Protein AF-A0A915PAW0-F1 (afdb_monomer_lite)

InterPro domains:
  IPR015422 Pyridoxal phosphate-dependent transferase, small domain [G3DSA:3.90.1150.10] (1-79)
  IPR015424 Pyridoxal phosphate-dependent transferase [SSF53383] (1-77)
  IPR020581 Glycine cleavage system P protein [PTHR11773] (1-77)
  IPR049316 Glycine dehydrogenase, C-terminal domain [PF21478] (9-77)

Sequence (80 aa):
MGISGLKIASQMAILNANYMAKRLENAGYRVVYRDEQGLNAHEFIIDCKPFKHVGIEVDDIAKRLMDFGFHAPTMHWLDF

Foldseek 3Di:
DDPVVVVVVQVVLQVVQQVVVVVVVVVVWDWDDADPVRGDGSHTDTPPVVVVVVPDDPVNVQVVVVVVVDHRDDDDDDDD

Structure (mmCIF, N/CA/C/O backbone):
data_AF-A0A915PAW0-F1
#
_entry.id   AF-A0A915PAW0-F1
#
loop_
_atom_site.group_PDB
_atom_site.id
_atom_site.type_symbol
_atom_site.label_atom_id
_atom_site.label_alt_id
_atom_site.label_comp_id
_atom_site.label_asym_id
_atom_site.label_entity_id
_atom_site.label_seq_id
_atom_site.pdbx_PDB_ins_code
_atom_site.Cartn_x
_atom_site.Cartn_y
_atom_site.Cartn_z
_atom_site.occupancy
_atom_site.B_iso_or_equiv
_atom_site.auth_seq_id
_atom_site.auth_comp_id
_atom_site.auth_asym_id
_atom_site.auth_atom_id
_atom_site.pdbx_PDB_model_num
ATOM 1 N N . MET A 1 1 ? 11.663 -6.316 -21.858 1.00 64.31 1 MET A N 1
ATOM 2 C CA . MET A 1 1 ? 12.101 -5.003 -21.326 1.00 64.31 1 MET A CA 1
ATOM 3 C C . MET A 1 1 ? 13.624 -5.035 -21.232 1.00 64.31 1 MET A C 1
ATOM 5 O O . MET A 1 1 ? 14.133 -5.970 -20.637 1.00 64.31 1 MET A O 1
ATOM 9 N N . GLY A 1 2 ? 14.358 -4.127 -21.888 1.00 95.50 2 GLY A N 1
ATOM 10 C CA . GLY A 1 2 ? 15.833 -4.067 -21.793 1.00 95.50 2 GLY A CA 1
ATOM 11 C C . GLY A 1 2 ? 16.318 -3.382 -20.506 1.00 95.50 2 GLY A C 1
ATOM 12 O O . GLY A 1 2 ? 15.488 -2.979 -19.696 1.00 95.50 2 GLY A O 1
ATOM 13 N N . ILE A 1 3 ? 17.636 -3.179 -20.342 1.00 96.44 3 ILE A N 1
ATOM 14 C CA . ILE A 1 3 ? 18.255 -2.576 -19.132 1.00 96.44 3 ILE A CA 1
ATOM 15 C C . ILE A 1 3 ? 17.552 -1.278 -18.705 1.00 96.44 3 ILE A C 1
ATOM 17 O O . ILE A 1 3 ? 17.167 -1.125 -17.549 1.00 96.44 3 ILE A O 1
ATOM 21 N N . SER A 1 4 ? 17.333 -0.362 -19.654 1.00 96.56 4 SER A N 1
ATOM 22 C CA . SER A 1 4 ? 16.641 0.905 -19.388 1.00 96.56 4 SER A CA 1
ATOM 23 C C . SER A 1 4 ? 15.196 0.690 -18.917 1.00 96.56 4 SER A C 1
ATOM 25 O O . SER A 1 4 ? 14.763 1.284 -17.935 1.00 96.56 4 SER A O 1
ATOM 27 N N . GLY A 1 5 ? 14.466 -0.230 -19.556 1.00 98.25 5 GLY A N 1
ATOM 28 C CA . GLY A 1 5 ? 13.084 -0.540 -19.189 1.00 98.25 5 GLY A CA 1
ATOM 29 C C . GLY A 1 5 ? 12.963 -1.184 -17.808 1.00 98.25 5 GLY A C 1
ATOM 30 O O . GLY A 1 5 ? 12.064 -0.825 -17.056 1.00 98.25 5 GLY A O 1
ATOM 31 N N . LEU A 1 6 ? 13.883 -2.086 -17.452 1.00 98.25 6 LEU A N 1
ATOM 32 C CA . LEU A 1 6 ? 13.931 -2.688 -16.116 1.00 98.25 6 LEU A CA 1
ATOM 33 C C . LEU A 1 6 ? 14.216 -1.633 -15.042 1.00 98.25 6 LEU A C 1
ATOM 35 O O . LEU A 1 6 ? 13.540 -1.610 -14.018 1.00 98.25 6 LEU A O 1
ATOM 39 N N . LYS A 1 7 ? 15.149 -0.708 -15.303 1.00 98.00 7 LYS A N 1
ATOM 40 C CA . LYS A 1 7 ? 15.432 0.407 -14.391 1.00 98.00 7 LYS A CA 1
ATOM 41 C C . LYS A 1 7 ? 14.198 1.286 -14.173 1.00 98.00 7 LYS A C 1
ATOM 43 O O . LYS A 1 7 ? 13.851 1.564 -13.027 1.00 98.00 7 LYS A O 1
ATOM 48 N N . ILE A 1 8 ? 13.529 1.693 -15.253 1.00 98.38 8 ILE A N 1
ATOM 49 C CA . ILE A 1 8 ? 12.332 2.544 -15.180 1.00 98.38 8 ILE A CA 1
ATOM 50 C C . ILE A 1 8 ? 11.200 1.828 -14.438 1.00 98.38 8 ILE A C 1
ATOM 52 O O . ILE A 1 8 ? 10.540 2.444 -13.608 1.00 98.38 8 ILE A O 1
ATOM 56 N N . ALA A 1 9 ? 10.995 0.532 -14.684 1.00 98.44 9 ALA A N 1
ATOM 57 C CA . ALA A 1 9 ? 9.962 -0.242 -14.003 1.00 98.44 9 ALA A CA 1
ATOM 58 C C . ALA A 1 9 ? 10.163 -0.258 -12.482 1.00 98.44 9 ALA A C 1
ATOM 60 O O . ALA A 1 9 ? 9.227 0.038 -11.741 1.00 98.44 9 ALA A O 1
ATOM 61 N N . SER A 1 10 ? 11.390 -0.512 -12.018 1.00 98.19 10 SER A N 1
ATOM 62 C CA . SER A 1 10 ? 11.709 -0.485 -10.587 1.00 98.1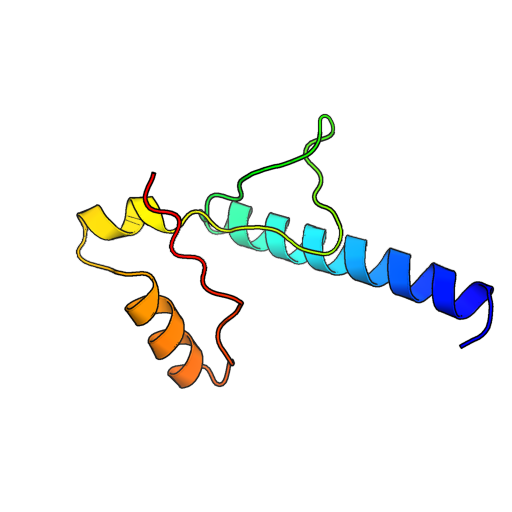9 10 SER A CA 1
ATOM 63 C C . SER A 1 10 ? 11.526 0.907 -9.979 1.00 98.19 10 SER A C 1
ATOM 65 O O . SER A 1 10 ? 10.975 1.036 -8.888 1.00 98.19 10 SER A O 1
ATOM 67 N N . GLN A 1 11 ? 11.935 1.962 -10.692 1.00 98.38 11 GLN A N 1
ATOM 68 C CA . GLN A 1 11 ? 11.733 3.343 -10.243 1.00 98.38 11 GLN A CA 1
ATOM 69 C C . GLN A 1 11 ? 10.244 3.690 -10.120 1.00 98.38 11 GLN A C 1
ATOM 71 O O . GLN A 1 11 ? 9.834 4.292 -9.129 1.00 98.38 11 GLN A O 1
ATOM 76 N N . MET A 1 12 ? 9.428 3.274 -11.092 1.00 98.69 12 MET A N 1
ATOM 77 C CA . MET A 1 12 ? 7.984 3.506 -11.075 1.00 98.69 12 MET A CA 1
ATOM 78 C C . MET A 1 12 ? 7.283 2.718 -9.968 1.00 98.69 12 MET A C 1
ATOM 80 O O . MET A 1 12 ? 6.379 3.256 -9.337 1.00 98.69 12 MET A O 1
ATOM 84 N N . ALA A 1 13 ? 7.710 1.484 -9.683 1.00 98.56 13 ALA A N 1
ATOM 85 C CA . ALA A 1 13 ? 7.161 0.700 -8.577 1.00 98.56 13 ALA A CA 1
ATOM 86 C C . ALA A 1 13 ? 7.360 1.412 -7.226 1.00 98.56 13 ALA A C 1
ATOM 88 O O . ALA A 1 13 ? 6.401 1.594 -6.476 1.00 98.56 13 ALA A O 1
ATOM 89 N N . ILE A 1 14 ? 8.578 1.897 -6.961 1.00 98.38 14 ILE A N 1
ATOM 90 C CA . ILE A 1 14 ? 8.898 2.642 -5.732 1.00 98.38 14 ILE A CA 1
ATOM 91 C C . ILE A 1 14 ? 8.128 3.969 -5.675 1.00 98.38 14 ILE A C 1
ATOM 93 O O . ILE A 1 14 ? 7.567 4.324 -4.635 1.00 98.38 14 ILE A O 1
ATOM 97 N N . LEU A 1 15 ? 8.058 4.704 -6.791 1.00 98.62 15 LEU A N 1
ATOM 98 C CA . LEU A 1 15 ? 7.327 5.970 -6.860 1.00 98.62 15 LEU A CA 1
ATOM 99 C C . LEU A 1 15 ? 5.832 5.780 -6.574 1.00 98.62 15 LEU A C 1
ATOM 101 O O . LEU A 1 15 ? 5.267 6.513 -5.764 1.00 98.62 15 LEU A O 1
ATOM 105 N N . ASN A 1 16 ? 5.200 4.794 -7.212 1.00 98.69 16 ASN A N 1
ATOM 106 C CA . ASN A 1 16 ? 3.773 4.525 -7.058 1.00 98.69 16 ASN A CA 1
ATOM 107 C C . ASN A 1 16 ? 3.426 4.136 -5.616 1.00 98.69 16 ASN A C 1
ATOM 109 O O . ASN A 1 16 ? 2.459 4.665 -5.062 1.00 98.69 16 ASN A O 1
ATOM 113 N N . ALA A 1 17 ? 4.238 3.276 -4.990 1.00 98.44 17 ALA A N 1
ATOM 114 C CA . ALA A 1 17 ? 4.056 2.887 -3.595 1.00 98.44 17 ALA A CA 1
ATOM 115 C C . ALA A 1 17 ? 4.119 4.103 -2.659 1.00 98.44 17 ALA A C 1
ATOM 117 O O . ALA A 1 17 ? 3.203 4.331 -1.869 1.00 98.44 17 ALA A O 1
ATOM 118 N N . ASN A 1 18 ? 5.145 4.946 -2.801 1.00 98.44 18 ASN A N 1
ATOM 119 C CA . ASN A 1 18 ? 5.300 6.133 -1.957 1.00 98.44 18 ASN A CA 1
ATOM 120 C C . ASN A 1 18 ? 4.233 7.202 -2.215 1.00 98.44 18 ASN A C 1
ATOM 122 O O . ASN A 1 18 ? 3.777 7.854 -1.274 1.00 98.44 18 ASN A O 1
ATOM 126 N N . TYR A 1 19 ? 3.788 7.360 -3.462 1.00 98.62 19 TYR A N 1
ATOM 127 C CA . TYR A 1 19 ? 2.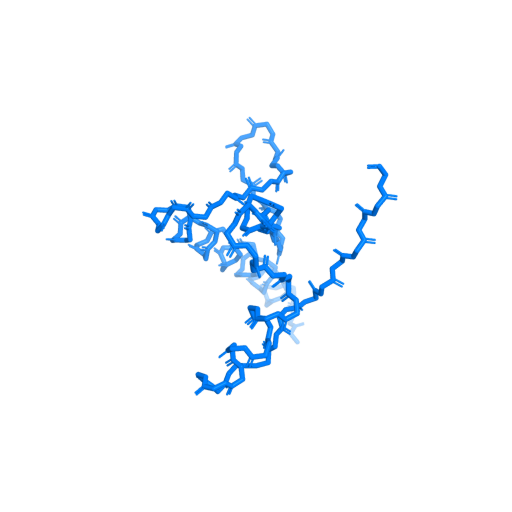677 8.246 -3.797 1.00 98.62 19 TYR A CA 1
ATOM 128 C C . TYR A 1 19 ? 1.383 7.811 -3.095 1.00 98.62 19 TYR A C 1
ATOM 130 O O . TYR A 1 19 ? 0.724 8.630 -2.446 1.00 98.62 19 TYR A O 1
ATOM 138 N N . MET A 1 20 ? 1.031 6.524 -3.179 1.00 98.50 20 MET A N 1
ATOM 139 C CA . MET A 1 20 ? -0.157 5.984 -2.514 1.00 98.50 20 MET A CA 1
ATOM 140 C C . MET A 1 20 ? -0.051 6.081 -0.991 1.00 98.50 20 MET A C 1
ATOM 142 O O . MET A 1 20 ? -0.991 6.568 -0.359 1.00 98.50 20 MET A O 1
ATOM 146 N N . ALA A 1 21 ? 1.095 5.701 -0.416 1.00 98.12 21 ALA A N 1
ATOM 147 C CA . ALA A 1 21 ? 1.356 5.818 1.015 1.00 98.12 21 ALA A CA 1
ATOM 148 C C . ALA A 1 21 ? 1.120 7.254 1.499 1.00 98.12 21 ALA A C 1
ATOM 150 O O . ALA A 1 21 ? 0.342 7.476 2.426 1.00 98.12 21 ALA A O 1
ATOM 151 N N . LYS A 1 22 ? 1.704 8.246 0.811 1.00 98.19 22 LYS A N 1
ATOM 152 C CA . LYS A 1 22 ? 1.566 9.653 1.197 1.00 98.19 22 LYS A CA 1
ATOM 153 C C . LYS A 1 22 ? 0.126 10.154 1.091 1.00 98.19 22 LYS A C 1
ATOM 155 O O . LYS A 1 22 ? -0.326 10.924 1.938 1.00 98.19 22 LYS A O 1
ATOM 160 N N . ARG A 1 23 ? -0.613 9.723 0.064 1.00 98.44 23 ARG A N 1
ATOM 161 C CA . ARG A 1 23 ? -2.033 10.073 -0.082 1.00 98.44 23 ARG A CA 1
ATOM 162 C C . ARG A 1 23 ? -2.893 9.504 1.040 1.00 98.44 23 ARG A C 1
ATOM 164 O O . ARG A 1 23 ? -3.787 10.203 1.509 1.00 98.44 23 ARG A O 1
ATOM 171 N N . LEU A 1 24 ? -2.634 8.269 1.454 1.00 97.56 24 LEU A N 1
ATOM 172 C CA . LEU A 1 24 ? -3.382 7.609 2.522 1.00 97.56 24 LEU A CA 1
ATOM 173 C C . LEU A 1 24 ? -3.030 8.181 3.898 1.00 97.56 24 LEU A C 1
ATOM 175 O O . LEU A 1 24 ? -3.932 8.407 4.699 1.00 97.56 24 LEU A O 1
ATOM 179 N N . GLU A 1 25 ? -1.766 8.528 4.140 1.00 96.81 25 GLU A N 1
ATOM 180 C CA . GLU A 1 25 ? -1.372 9.275 5.342 1.00 96.81 25 GLU A CA 1
ATOM 181 C C . GLU A 1 25 ? -2.110 10.602 5.468 1.00 96.81 25 GLU A C 1
ATOM 183 O O . GLU A 1 25 ? -2.652 10.911 6.526 1.00 96.81 25 GLU A O 1
ATOM 188 N N . ASN A 1 26 ? -2.185 11.371 4.379 1.00 97.75 26 ASN A N 1
ATOM 189 C CA . ASN A 1 26 ? -2.921 12.633 4.373 1.00 97.75 26 ASN A CA 1
ATOM 190 C C . ASN A 1 26 ? -4.430 12.431 4.619 1.00 97.75 26 ASN A C 1
ATOM 192 O O . ASN A 1 26 ? -5.100 13.358 5.067 1.00 97.75 26 ASN A O 1
ATOM 196 N N . ALA A 1 27 ? -4.963 11.238 4.336 1.00 96.69 27 ALA A N 1
ATOM 197 C CA . ALA A 1 27 ? -6.338 10.849 4.645 1.00 96.69 27 ALA A CA 1
ATOM 198 C C . ALA A 1 27 ? -6.510 10.285 6.073 1.00 96.69 27 ALA A C 1
ATOM 200 O O . ALA A 1 27 ? -7.620 9.911 6.444 1.00 96.69 27 ALA A O 1
ATOM 201 N N . GLY A 1 28 ? -5.439 10.230 6.872 1.00 95.50 28 GLY A N 1
ATOM 202 C CA . GLY A 1 28 ? -5.462 9.802 8.273 1.00 95.50 28 GLY A CA 1
ATOM 203 C C . GLY A 1 28 ? -5.091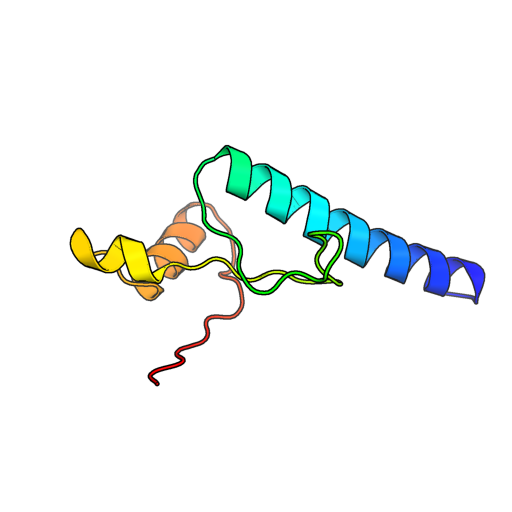 8.337 8.519 1.00 95.50 28 GLY A C 1
ATOM 204 O O . GLY A 1 28 ? -5.148 7.893 9.664 1.00 95.50 28 GLY A O 1
ATOM 205 N N . TYR A 1 29 ? -4.693 7.577 7.494 1.00 96.06 29 TYR A N 1
ATOM 206 C CA . TYR A 1 29 ? -4.224 6.201 7.678 1.00 96.06 29 TYR A CA 1
ATOM 207 C C . TYR A 1 29 ? -2.778 6.174 8.172 1.00 96.06 29 TYR A C 1
ATOM 209 O O . TYR A 1 29 ? -1.916 6.893 7.669 1.00 96.06 29 TYR A O 1
ATOM 217 N N . ARG A 1 30 ? -2.480 5.295 9.128 1.00 95.56 30 ARG A N 1
ATOM 218 C CA . ARG A 1 30 ? -1.118 5.126 9.636 1.00 95.56 30 ARG A CA 1
ATOM 219 C C . ARG A 1 30 ? -0.333 4.171 8.741 1.00 95.56 30 ARG A C 1
ATOM 221 O O . ARG A 1 30 ? -0.680 2.997 8.650 1.00 95.56 30 ARG A O 1
ATOM 228 N N . VAL A 1 31 ? 0.747 4.656 8.132 1.00 96.31 31 VAL A N 1
ATOM 229 C CA . VAL A 1 31 ? 1.717 3.818 7.410 1.00 96.31 31 VAL A CA 1
ATOM 230 C C . VAL A 1 31 ? 2.863 3.441 8.347 1.00 96.31 31 VAL A C 1
ATOM 232 O O . VAL A 1 31 ? 3.395 4.303 9.047 1.00 96.31 31 VAL A O 1
ATOM 235 N N . VAL A 1 32 ? 3.245 2.166 8.372 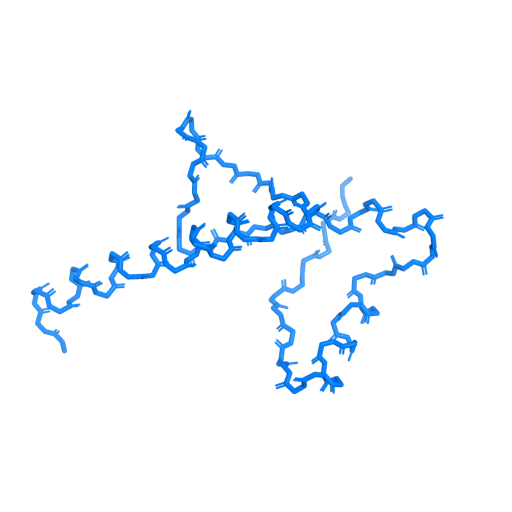1.00 94.75 32 VAL A N 1
ATOM 236 C CA . VAL A 1 32 ? 4.278 1.624 9.274 1.00 94.75 32 VAL A CA 1
ATOM 237 C C . VAL A 1 32 ? 5.487 1.079 8.509 1.00 94.75 32 VAL A C 1
ATOM 239 O O . VAL A 1 32 ? 5.395 0.822 7.315 1.00 94.75 32 VAL A O 1
ATOM 242 N N . TYR A 1 33 ? 6.608 0.904 9.222 1.00 93.06 33 TYR A N 1
ATOM 243 C CA . TYR A 1 33 ? 7.883 0.362 8.719 1.00 93.06 33 TYR A CA 1
ATOM 244 C C . TYR A 1 33 ? 8.493 1.149 7.552 1.00 93.06 33 TYR A C 1
ATOM 246 O O . TYR A 1 33 ? 8.534 0.692 6.414 1.00 93.06 33 TYR A O 1
ATOM 254 N N . ARG A 1 34 ? 9.005 2.340 7.863 1.00 94.12 34 ARG A N 1
ATOM 255 C CA . ARG A 1 34 ? 9.735 3.187 6.912 1.00 94.12 34 ARG A CA 1
ATOM 256 C C . ARG A 1 34 ? 11.236 3.083 7.124 1.00 94.12 34 ARG A C 1
ATOM 258 O O . ARG A 1 34 ? 11.682 2.713 8.211 1.00 94.12 34 ARG A O 1
ATOM 265 N N . ASP A 1 35 ? 11.990 3.443 6.095 1.00 94.50 35 ASP A N 1
ATOM 266 C CA . ASP A 1 35 ? 13.426 3.663 6.233 1.00 94.50 35 ASP A CA 1
ATOM 267 C C . ASP A 1 35 ? 13.738 4.946 7.034 1.00 94.50 35 ASP A C 1
ATOM 269 O O . ASP A 1 35 ? 12.849 5.691 7.459 1.00 94.50 35 ASP A O 1
ATOM 273 N N . GLU A 1 36 ? 15.028 5.219 7.230 1.00 96.12 36 GLU A N 1
ATOM 274 C CA . GLU A 1 36 ? 15.523 6.399 7.955 1.00 96.12 36 GLU A CA 1
ATOM 275 C C . GLU A 1 36 ? 15.160 7.734 7.279 1.00 96.12 36 GLU A C 1
ATOM 277 O O . GLU A 1 36 ? 15.159 8.780 7.926 1.00 96.12 36 GLU A O 1
ATOM 282 N N . GLN A 1 37 ? 14.835 7.711 5.984 1.00 94.50 37 GLN A N 1
ATOM 283 C CA . GLN A 1 37 ? 14.419 8.879 5.204 1.00 94.50 37 GLN A CA 1
ATOM 284 C C . GLN A 1 37 ? 12.892 9.043 5.177 1.00 94.50 37 GLN A C 1
ATOM 286 O O . GLN A 1 37 ? 12.378 10.000 4.591 1.00 94.50 37 GLN A O 1
ATOM 291 N N . GLY A 1 38 ? 12.155 8.137 5.824 1.00 95.12 38 GLY A N 1
ATOM 292 C CA . GLY A 1 38 ? 10.701 8.141 5.855 1.00 95.12 38 GLY A CA 1
ATOM 293 C C . GLY A 1 38 ? 10.061 7.667 4.549 1.00 95.12 38 GLY A C 1
ATOM 294 O O . GLY A 1 38 ? 8.888 7.978 4.321 1.00 95.12 38 GLY A O 1
ATOM 295 N N . LEU A 1 39 ? 10.789 6.944 3.700 1.00 96.94 39 LEU A N 1
ATOM 296 C CA . LEU A 1 39 ? 10.296 6.372 2.451 1.00 96.94 39 LEU A CA 1
ATOM 297 C C . LEU A 1 39 ? 10.022 4.870 2.594 1.00 96.94 39 LEU A C 1
ATOM 299 O O . LEU A 1 39 ? 10.461 4.197 3.528 1.00 96.94 39 LEU A O 1
ATOM 303 N N . ASN A 1 40 ? 9.239 4.362 1.647 1.00 97.44 40 ASN A N 1
ATOM 304 C CA . ASN A 1 40 ? 8.915 2.952 1.490 1.00 97.44 40 ASN A CA 1
ATOM 305 C C . ASN A 1 40 ? 9.628 2.397 0.248 1.00 97.44 40 ASN A C 1
ATOM 307 O O . ASN A 1 40 ? 10.036 3.153 -0.638 1.00 97.44 40 ASN A O 1
ATOM 311 N N . ALA A 1 41 ? 9.735 1.074 0.152 1.00 96.88 41 ALA A N 1
ATOM 312 C CA . ALA A 1 41 ? 10.242 0.410 -1.044 1.00 96.88 41 ALA A CA 1
ATOM 313 C C . ALA A 1 41 ? 9.152 0.353 -2.141 1.00 96.88 41 ALA A C 1
ATOM 315 O O . ALA A 1 41 ? 8.534 1.359 -2.478 1.00 96.88 41 ALA A O 1
ATOM 316 N N . HIS A 1 42 ? 8.920 -0.821 -2.730 1.00 97.75 42 HIS A N 1
ATOM 317 C CA . HIS A 1 42 ? 7.899 -1.036 -3.765 1.00 97.75 42 HIS A CA 1
ATOM 318 C C . HIS A 1 42 ? 6.511 -1.379 -3.193 1.00 97.75 42 HIS A C 1
ATOM 320 O O . HIS A 1 42 ? 5.575 -1.619 -3.951 1.00 97.75 42 HIS A O 1
ATOM 326 N N . GLU A 1 43 ? 6.376 -1.379 -1.869 1.00 97.81 43 GLU A N 1
ATOM 327 C CA . GLU A 1 43 ? 5.142 -1.616 -1.123 1.00 97.81 43 GLU A CA 1
ATOM 328 C C . GLU A 1 43 ? 5.177 -0.840 0.201 1.00 97.81 43 GLU A C 1
ATOM 330 O O . GLU A 1 43 ? 6.221 -0.312 0.587 1.00 97.81 43 GLU A O 1
ATOM 335 N N . PHE A 1 44 ? 4.036 -0.755 0.883 1.00 97.50 44 PHE A N 1
ATOM 336 C CA . PHE A 1 44 ? 3.895 -0.141 2.203 1.00 97.50 44 PHE A CA 1
ATOM 337 C C . PHE A 1 44 ? 2.767 -0.833 2.977 1.00 97.50 44 PHE A C 1
ATOM 339 O O . PHE A 1 44 ? 1.886 -1.452 2.379 1.00 97.50 44 PHE A O 1
ATOM 346 N N . ILE A 1 45 ? 2.773 -0.701 4.304 1.00 96.56 45 ILE A N 1
ATOM 347 C CA . ILE A 1 45 ? 1.800 -1.359 5.184 1.00 96.56 45 ILE A CA 1
ATOM 348 C C . ILE A 1 45 ? 0.944 -0.305 5.885 1.00 96.56 45 ILE A C 1
ATOM 350 O O . ILE A 1 45 ? 1.472 0.651 6.455 1.00 96.56 45 ILE A O 1
ATOM 354 N N . ILE A 1 46 ? -0.376 -0.503 5.864 1.00 95.81 46 ILE A N 1
ATOM 355 C CA . ILE A 1 46 ? -1.341 0.296 6.627 1.00 95.81 46 ILE A CA 1
ATOM 356 C C . ILE A 1 46 ? -1.639 -0.420 7.944 1.00 95.81 46 ILE A C 1
ATOM 358 O 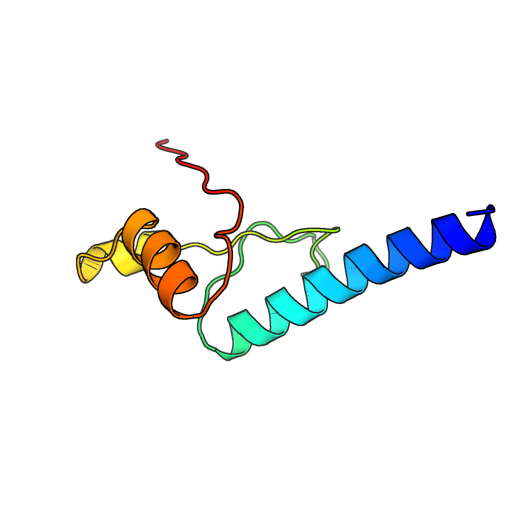O . ILE A 1 46 ? -2.043 -1.582 7.950 1.00 95.81 46 ILE A O 1
ATOM 362 N N . ASP A 1 47 ? -1.468 0.282 9.060 1.00 94.81 47 ASP A N 1
ATOM 363 C CA . ASP A 1 47 ? -1.841 -0.215 10.380 1.00 94.81 47 ASP A CA 1
ATOM 364 C C . ASP A 1 47 ? -3.349 -0.053 10.600 1.00 94.81 47 ASP A C 1
ATOM 366 O O . ASP A 1 47 ? -3.843 1.028 10.929 1.00 94.81 47 ASP A O 1
ATOM 370 N N . CYS A 1 48 ? -4.078 -1.151 10.408 1.00 93.75 48 CYS A N 1
ATOM 371 C CA . CYS A 1 48 ? -5.517 -1.224 10.639 1.00 93.75 48 CYS A CA 1
ATOM 372 C C . CYS A 1 48 ? -5.885 -1.581 12.091 1.00 93.75 48 CYS A C 1
ATOM 374 O O . CYS A 1 48 ? -7.071 -1.559 12.424 1.00 93.75 48 CYS A O 1
ATOM 376 N N . LYS A 1 49 ? -4.914 -1.887 12.973 1.00 91.38 49 LYS A N 1
ATOM 377 C CA . LYS A 1 49 ? -5.188 -2.268 14.373 1.00 91.38 49 LYS A CA 1
ATOM 378 C C . LYS A 1 49 ? -6.018 -1.228 15.131 1.00 91.38 49 LYS A C 1
ATOM 380 O O . LYS A 1 49 ? -6.897 -1.648 15.885 1.00 91.38 49 LYS A O 1
ATOM 385 N N . PRO A 1 50 ? -5.820 0.095 14.935 1.00 92.75 50 PRO A N 1
ATOM 386 C CA . PRO A 1 50 ? -6.644 1.090 15.595 1.00 92.75 50 PRO A CA 1
ATOM 387 C C . PRO A 1 50 ? -8.132 0.886 15.335 1.00 92.75 50 PRO A C 1
ATOM 389 O O . PRO A 1 50 ? -8.895 1.039 16.269 1.00 92.75 50 PRO A O 1
ATOM 392 N N . PHE A 1 51 ? -8.577 0.468 14.147 1.00 93.62 51 PHE A N 1
ATOM 393 C CA . PHE A 1 51 ? -10.010 0.374 13.824 1.00 93.62 51 PHE A CA 1
ATOM 394 C C . PHE A 1 51 ? -10.788 -0.661 14.654 1.00 93.62 51 PHE A C 1
ATOM 396 O O . PHE A 1 51 ? -12.003 -0.519 14.812 1.00 93.62 51 PHE A O 1
ATOM 403 N N . LYS A 1 52 ? -10.102 -1.611 15.301 1.00 92.12 52 LYS A N 1
ATOM 404 C CA . LYS A 1 52 ? -10.742 -2.583 16.199 1.00 92.12 52 LYS A CA 1
ATOM 405 C C . LYS A 1 52 ? -11.502 -1.929 17.359 1.00 92.12 52 LYS A C 1
ATOM 407 O O . LYS A 1 52 ? -12.497 -2.484 17.811 1.00 92.12 52 LYS A O 1
ATOM 412 N N . HIS A 1 53 ? -11.100 -0.736 17.817 1.00 94.25 53 HIS A N 1
ATOM 413 C CA . HIS A 1 53 ? -11.795 -0.034 18.913 1.00 94.25 53 HIS A CA 1
ATOM 414 C C . HIS A 1 53 ? -13.242 0.366 18.578 1.00 94.25 53 HIS A C 1
ATOM 416 O O . HIS A 1 53 ? -14.049 0.534 19.488 1.00 94.25 53 HIS A O 1
ATOM 422 N N . VAL A 1 54 ? -13.569 0.503 17.288 1.00 96.06 54 VAL A N 1
ATOM 423 C CA . VAL A 1 54 ? -14.936 0.744 16.793 1.00 96.06 54 VAL A CA 1
ATOM 424 C C . VAL A 1 54 ? -15.568 -0.515 16.194 1.00 96.06 54 VAL A C 1
ATOM 426 O O . VAL A 1 54 ? -16.593 -0.426 15.525 1.00 96.06 54 VAL A O 1
ATOM 429 N N . GLY A 1 55 ? -14.968 -1.686 16.428 1.00 95.62 55 GLY A N 1
ATOM 430 C CA . GLY A 1 55 ? -15.480 -2.976 15.967 1.00 95.62 55 GLY A CA 1
ATOM 431 C C . GLY A 1 55 ? -15.254 -3.268 14.483 1.00 95.62 55 GLY A C 1
ATOM 432 O O . GLY A 1 55 ? -15.967 -4.101 13.939 1.00 95.62 55 GLY A O 1
ATOM 433 N N . ILE A 1 56 ? -14.304 -2.589 13.828 1.00 95.50 56 ILE A N 1
ATOM 434 C CA . ILE A 1 56 ? -13.937 -2.859 12.430 1.00 95.50 56 ILE A CA 1
ATOM 435 C C . ILE A 1 56 ? -12.691 -3.746 12.398 1.00 95.50 56 ILE A C 1
ATOM 437 O O . ILE A 1 56 ? -11.636 -3.369 12.920 1.00 95.50 56 ILE A O 1
ATOM 441 N N . GLU A 1 57 ? -12.803 -4.895 11.739 1.00 93.50 57 GLU A N 1
ATOM 442 C CA . GLU A 1 57 ? -11.704 -5.824 11.486 1.00 93.50 57 GLU A CA 1
ATOM 443 C C . GLU A 1 57 ? -11.121 -5.638 10.071 1.00 93.50 57 GLU A C 1
ATOM 445 O O . GLU A 1 57 ? -11.727 -5.032 9.184 1.00 93.50 57 GLU A O 1
ATOM 450 N N . VAL A 1 58 ? -9.914 -6.167 9.834 1.00 93.00 58 VAL A N 1
ATOM 451 C CA . VAL A 1 58 ? -9.233 -6.057 8.525 1.00 93.00 58 VAL A CA 1
ATOM 452 C C . VAL A 1 58 ? -10.073 -6.688 7.405 1.00 93.00 58 VAL A C 1
ATOM 454 O O . VAL A 1 58 ? -10.164 -6.134 6.308 1.00 93.00 58 VAL A O 1
ATOM 457 N N . ASP A 1 59 ? -10.758 -7.790 7.712 1.00 93.81 59 ASP A N 1
ATOM 458 C CA . ASP A 1 59 ? -11.669 -8.481 6.798 1.00 93.81 59 ASP A CA 1
ATOM 459 C C . ASP A 1 59 ? -12.854 -7.610 6.360 1.00 93.81 59 ASP A C 1
ATOM 461 O O . ASP A 1 59 ? -13.309 -7.729 5.220 1.00 93.81 59 ASP A O 1
ATOM 465 N N . ASP A 1 60 ? -13.352 -6.724 7.228 1.00 95.69 60 ASP A N 1
ATOM 466 C CA . ASP A 1 60 ? -14.449 -5.813 6.888 1.00 95.69 60 ASP A CA 1
ATOM 467 C C . ASP A 1 60 ? -13.986 -4.782 5.859 1.00 95.69 60 ASP A C 1
ATOM 469 O O . ASP A 1 60 ? -14.680 -4.519 4.876 1.00 95.69 60 ASP A O 1
ATOM 473 N N . ILE A 1 61 ? -12.774 -4.245 6.037 1.00 94.81 61 ILE A N 1
ATOM 474 C CA . ILE A 1 61 ? -12.152 -3.309 5.093 1.00 94.81 61 ILE A CA 1
ATOM 475 C C . ILE A 1 61 ? -11.932 -4.001 3.742 1.00 94.81 61 ILE A C 1
ATOM 477 O O . ILE A 1 61 ? -12.270 -3.443 2.696 1.00 94.81 61 ILE A O 1
ATOM 481 N N . ALA A 1 62 ? -11.415 -5.230 3.752 1.00 95.56 62 ALA A N 1
ATOM 482 C CA . ALA A 1 62 ? -11.166 -6.000 2.538 1.00 95.56 62 ALA A CA 1
ATOM 483 C C . ALA A 1 62 ? -12.447 -6.335 1.770 1.00 95.56 62 ALA A C 1
ATOM 485 O O . ALA A 1 62 ? -12.495 -6.157 0.552 1.00 95.56 62 ALA A O 1
ATOM 486 N N . LYS A 1 63 ? -13.505 -6.763 2.466 1.00 96.19 63 LYS A N 1
ATOM 487 C CA . LYS A 1 63 ? -14.818 -6.992 1.848 1.00 96.19 63 LYS A CA 1
ATOM 488 C C . LYS A 1 63 ? -15.414 -5.688 1.333 1.00 96.19 63 LYS A C 1
ATOM 490 O O . LYS A 1 63 ? -15.929 -5.660 0.221 1.00 96.19 63 LYS A O 1
ATOM 495 N N . ARG A 1 64 ? -15.273 -4.588 2.079 1.00 97.56 64 ARG A N 1
ATOM 496 C CA . ARG A 1 64 ? -15.790 -3.287 1.651 1.00 97.56 64 ARG A CA 1
ATOM 497 C C . ARG A 1 64 ?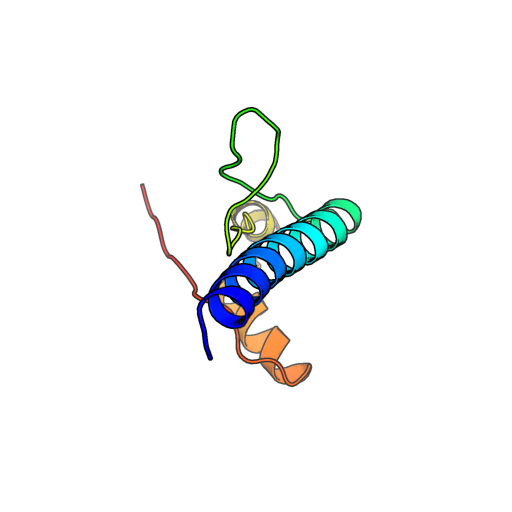 -15.096 -2.776 0.391 1.00 97.56 64 ARG A C 1
ATOM 499 O O . ARG A 1 64 ? -15.765 -2.179 -0.443 1.00 97.56 64 ARG A O 1
ATOM 506 N N . LEU A 1 65 ? -13.802 -3.039 0.201 1.00 97.69 65 LEU A N 1
ATOM 507 C CA . LEU A 1 65 ? -13.096 -2.711 -1.047 1.00 97.69 65 LEU A CA 1
ATOM 508 C C . LEU A 1 65 ? -13.716 -3.391 -2.278 1.00 97.69 65 LEU A C 1
ATOM 510 O O . LEU A 1 65 ? -13.725 -2.786 -3.353 1.00 97.69 65 LEU A O 1
ATOM 514 N N . MET A 1 66 ? -14.296 -4.585 -2.120 1.00 97.31 66 MET A N 1
ATOM 515 C CA . MET A 1 66 ? -14.981 -5.284 -3.213 1.00 97.31 66 MET A CA 1
ATOM 516 C C . MET A 1 66 ? -16.208 -4.508 -3.700 1.00 97.31 66 MET A C 1
ATOM 518 O O . MET A 1 66 ? -16.438 -4.441 -4.906 1.00 97.31 66 MET A O 1
ATOM 522 N N . ASP A 1 67 ? -16.936 -3.840 -2.799 1.00 98.19 67 ASP A N 1
ATOM 523 C CA . ASP A 1 67 ? -18.073 -2.980 -3.165 1.00 98.19 67 ASP A CA 1
ATOM 524 C C . ASP A 1 67 ? -17.641 -1.767 -4.009 1.00 98.19 67 ASP A C 1
ATOM 526 O O . ASP A 1 67 ? -18.430 -1.230 -4.786 1.00 98.19 67 ASP A O 1
ATOM 530 N N . PHE A 1 68 ? -16.379 -1.339 -3.883 1.00 97.81 68 PHE A N 1
ATOM 531 C CA . PHE A 1 68 ? -15.769 -0.293 -4.712 1.00 97.81 68 PHE A CA 1
ATOM 532 C C . PHE A 1 68 ? -15.085 -0.848 -5.976 1.00 97.81 68 PHE A C 1
ATOM 534 O O . PHE A 1 68 ? -14.469 -0.085 -6.718 1.00 97.81 68 PHE A O 1
ATOM 541 N N . GLY A 1 69 ? -15.184 -2.155 -6.237 1.00 98.00 69 GLY A N 1
ATOM 542 C CA . GLY A 1 69 ? -14.588 -2.807 -7.404 1.00 98.00 69 GLY A CA 1
ATOM 543 C C . GLY A 1 69 ? -13.090 -3.101 -7.276 1.00 98.00 69 GLY A C 1
ATOM 544 O O . GLY A 1 69 ? -12.434 -3.333 -8.292 1.00 98.00 69 GLY A O 1
ATOM 545 N N . PHE A 1 70 ? -12.536 -3.099 -6.060 1.00 97.69 70 PHE A N 1
ATOM 546 C CA . PHE A 1 70 ? -11.124 -3.397 -5.817 1.00 97.69 70 PHE A CA 1
ATOM 547 C C . PHE A 1 70 ? -10.936 -4.777 -5.189 1.00 97.69 70 PHE A C 1
ATOM 549 O O . PHE A 1 70 ? -11.613 -5.147 -4.230 1.00 97.69 70 PHE A O 1
ATOM 556 N N . HIS A 1 71 ? -9.952 -5.523 -5.696 1.00 97.00 71 HIS A N 1
ATOM 557 C CA . HIS A 1 71 ? -9.411 -6.658 -4.958 1.00 97.00 71 HIS A CA 1
ATOM 558 C C . HIS A 1 71 ? -8.628 -6.140 -3.751 1.00 97.00 71 HIS A C 1
ATOM 560 O O . HIS A 1 71 ? -7.871 -5.172 -3.868 1.00 97.00 71 HIS A O 1
ATOM 566 N N . ALA A 1 72 ? -8.820 -6.772 -2.596 1.00 95.75 72 ALA A N 1
ATOM 567 C CA . ALA A 1 72 ? -8.113 -6.384 -1.388 1.00 95.75 72 ALA A CA 1
ATOM 568 C C . ALA A 1 72 ? -6.590 -6.594 -1.548 1.00 95.75 72 ALA A C 1
ATOM 570 O O . ALA A 1 72 ? -6.170 -7.550 -2.203 1.00 95.75 72 ALA A O 1
ATOM 571 N N . PRO A 1 73 ? -5.753 -5.728 -0.951 1.00 95.50 73 PRO A N 1
ATOM 572 C CA . PRO A 1 73 ? -4.320 -5.982 -0.823 1.00 95.50 73 PRO A CA 1
ATOM 573 C C . PRO A 1 73 ? -4.030 -7.231 0.019 1.00 95.50 73 PRO A C 1
ATOM 575 O O . PRO A 1 73 ? -4.921 -7.783 0.669 1.00 95.50 73 PRO A O 1
ATOM 578 N N . THR A 1 74 ? -2.759 -7.635 0.072 1.00 95.00 74 THR A N 1
ATOM 579 C CA . THR A 1 74 ? -2.319 -8.707 0.969 1.00 95.00 74 THR A CA 1
ATOM 580 C C . THR A 1 74 ? -2.681 -8.370 2.411 1.00 95.00 74 THR A C 1
ATOM 582 O O . THR A 1 74 ? -2.264 -7.348 2.955 1.00 95.00 74 THR A O 1
ATOM 585 N N . MET A 1 75 ? -3.453 -9.251 3.037 1.00 87.88 75 MET A N 1
ATOM 586 C CA . MET A 1 75 ? -3.796 -9.147 4.447 1.00 87.88 75 MET A CA 1
ATOM 587 C C . MET A 1 75 ? -2.837 -10.014 5.252 1.00 87.88 75 MET A C 1
ATOM 589 O O . MET A 1 75 ? -2.732 -11.216 5.013 1.00 87.88 75 MET A O 1
ATOM 593 N N . HIS A 1 76 ? -2.146 -9.405 6.212 1.00 70.44 76 HIS A N 1
ATOM 594 C CA . HIS A 1 76 ? -1.299 -10.126 7.153 1.00 70.44 76 HIS A CA 1
ATOM 595 C C . HIS A 1 76 ? -1.906 -10.076 8.551 1.00 70.44 76 HIS A C 1
ATOM 597 O O . HIS A 1 76 ? -2.187 -9.005 9.086 1.00 70.44 76 HIS A O 1
ATOM 603 N N . TRP A 1 77 ? -2.068 -11.256 9.142 1.00 57.31 77 TRP A N 1
ATOM 604 C CA . TRP A 1 77 ? -2.430 -11.444 10.540 1.00 57.31 77 TRP A CA 1
ATOM 605 C C . TRP A 1 77 ? -1.128 -11.710 11.302 1.00 57.31 77 TRP A C 1
ATOM 607 O O . TRP A 1 77 ? -0.605 -12.823 11.284 1.00 57.31 77 TRP A O 1
ATOM 617 N N . LEU A 1 78 ? -0.516 -10.655 11.845 1.00 47.16 78 LEU A N 1
ATOM 618 C CA . LEU A 1 78 ? 0.619 -10.790 12.761 1.00 47.16 78 LEU A CA 1
ATOM 619 C C . LEU A 1 78 ? 0.103 -10.572 14.181 1.00 47.16 78 LEU A C 1
ATOM 621 O O . LEU A 1 78 ? 0.079 -9.440 14.681 1.00 47.16 78 LEU A O 1
ATOM 625 N N . ASP A 1 79 ? -0.312 -11.675 14.795 1.00 41.38 79 ASP A N 1
ATOM 626 C CA . ASP A 1 79 ? -0.556 -11.777 16.227 1.00 41.38 79 ASP A CA 1
ATOM 627 C C . ASP A 1 79 ? 0.763 -12.131 16.893 1.00 41.38 79 ASP A C 1
ATOM 629 O O . ASP A 1 79 ? 1.162 -13.292 16.980 1.00 41.38 79 ASP A O 1
ATOM 633 N N . PHE A 1 80 ? 1.458 -11.083 17.314 1.00 44.38 80 PHE A N 1
ATOM 634 C CA . PHE A 1 80 ? 2.450 -11.159 18.373 1.00 44.38 80 PHE A CA 1
ATOM 635 C C . PHE A 1 80 ? 1.972 -10.264 19.511 1.00 44.38 80 PHE A C 1
ATOM 637 O O . PHE A 1 80 ? 1.530 -9.127 19.201 1.00 44.38 80 PHE A O 1
#

pLDDT: mean 93.15, std 11.65, range [41.38, 98.69]

Radius of gyration: 15.12 Å; chains: 1; bounding box: 36×24×41 Å

Organism: NCBI:txid298350

Secondary structure (DSSP, 8-state):
--HHHHHHHHHHHHHHHHHHHHHHHHTTPPEE---TTS--SS--EE--GGGGGGT--HHHHHHHHHHTT-PPPPP-----